Protein AF-A0A2S6GBY6-F1 (afdb_monomer_lite)

Secondary structure (DSSP, 8-state):
-HHHHHTT--SHHHHHHHHHTTPPPTTS-HHHHHHHHHHHHHHHHHHHHH-GGGHHHHHHHHHHHHHHHHS-GGGS---S---SPPP--SS--HHHHHHHHHHHSPPGGG--HHHHHHHHHHHHHHHHH-SSSHHHHHHHHHHHHHHHHHTT-

Sequence (153 aa):
MADRLRLSVRTLRDAHVALVAVRPVVSDPPLDWRSYYYRSATVYREVAATDPDHANEALYWAEREHEKAQRPLDKIPTDVVDSGPVGRVRLHSLDALCQDLDGTLPPRGGRSAAYHLACAELFAVVSEIDRFNHHQARYYADKSRRDAREAKA

Radius of gyration: 16.95 Å; chains: 1; bounding box: 39×31×48 Å

InterPro domains:
  IPR048152 AMED_5909-like [NF041510] (8-71)

Foldseek 3Di:
DVVVLVVQQQAPVSLVVVLVVLQDALPDALVSLLVSLQVSLVSLCVNLVRHVLCNLVSNLSNVVSNVLSPDDSVRRDSDPDDPDDDDDDPDCPVSNVVVCCQVVDDPLLPQALVNLQVLLVVLCVCLVVDVPCNSVSNNSNSVSNVSSVVRVD

pLDDT: mean 75.79, std 19.06, range [28.36, 96.81]

Structure (mmCIF, N/CA/C/O backbone):
data_AF-A0A2S6GBY6-F1
#
_entry.id   AF-A0A2S6GBY6-F1
#
loop_
_atom_site.group_PDB
_atom_site.id
_atom_site.type_symbol
_atom_site.label_atom_id
_atom_site.label_alt_id
_atom_site.label_comp_id
_atom_site.label_asym_id
_atom_site.label_entity_id
_atom_site.label_seq_id
_atom_site.pdbx_PDB_ins_code
_atom_site.Cartn_x
_atom_site.Cartn_y
_atom_site.Cartn_z
_atom_site.occupancy
_atom_site.B_iso_or_equiv
_atom_site.auth_seq_id
_atom_site.auth_comp_id
_atom_site.auth_asym_id
_atom_site.auth_atom_id
_atom_site.pdbx_PDB_model_num
ATOM 1 N N . MET A 1 1 ? -5.664 -8.638 24.067 1.00 42.59 1 MET A N 1
ATOM 2 C CA . MET A 1 1 ? -5.666 -9.298 22.737 1.00 42.59 1 MET A CA 1
ATOM 3 C C . MET A 1 1 ? -4.915 -8.515 21.654 1.00 42.59 1 MET A C 1
ATOM 5 O O . MET A 1 1 ? -4.248 -9.163 20.861 1.00 42.59 1 MET A O 1
ATOM 9 N N . ALA A 1 2 ? -4.942 -7.172 21.632 1.00 43.12 2 ALA A N 1
ATOM 10 C CA . ALA A 1 2 ? -4.191 -6.347 20.665 1.00 43.12 2 ALA A CA 1
ATOM 11 C C . ALA A 1 2 ? -2.662 -6.591 20.647 1.00 43.12 2 ALA A C 1
ATOM 13 O O . ALA A 1 2 ? -2.022 -6.451 19.610 1.00 43.12 2 ALA A O 1
ATOM 14 N N . ASP A 1 3 ? -2.096 -7.026 21.773 1.00 39.59 3 ASP A N 1
ATOM 15 C CA . ASP A 1 3 ? -0.650 -7.194 21.966 1.00 39.59 3 ASP A CA 1
ATOM 16 C C . ASP A 1 3 ? -0.048 -8.425 21.254 1.00 39.59 3 ASP A C 1
ATOM 18 O O . ASP A 1 3 ? 1.127 -8.449 20.906 1.00 39.59 3 ASP A O 1
ATOM 22 N N . ARG A 1 4 ? -0.864 -9.448 20.945 1.00 43.09 4 ARG A N 1
ATOM 23 C CA . ARG A 1 4 ? -0.399 -10.654 20.225 1.00 43.09 4 ARG A CA 1
ATOM 24 C C . ARG A 1 4 ? -0.246 -10.451 18.715 1.00 43.09 4 ARG A C 1
ATOM 26 O O . ARG A 1 4 ? 0.541 -11.154 18.089 1.00 43.09 4 ARG A O 1
ATOM 33 N N . LEU A 1 5 ? -0.974 -9.499 18.133 1.00 49.72 5 LEU A N 1
ATOM 34 C CA . LEU A 1 5 ? -0.864 -9.173 16.706 1.00 49.72 5 LEU A CA 1
ATOM 35 C C . LEU A 1 5 ? 0.432 -8.413 16.397 1.00 49.72 5 LEU A C 1
ATOM 37 O O . LEU A 1 5 ? 1.048 -8.665 15.369 1.00 49.72 5 LEU A O 1
ATOM 41 N N . ARG A 1 6 ? 0.898 -7.563 17.321 1.00 48.78 6 ARG A N 1
ATOM 42 C CA . ARG A 1 6 ? 2.150 -6.800 17.173 1.00 48.78 6 ARG A CA 1
ATOM 43 C C . ARG A 1 6 ? 3.409 -7.669 17.140 1.00 48.78 6 ARG A C 1
ATOM 45 O O . ARG A 1 6 ? 4.400 -7.278 16.543 1.00 48.78 6 ARG A O 1
ATOM 52 N N . LEU A 1 7 ? 3.386 -8.849 17.763 1.00 51.66 7 LEU A N 1
ATOM 53 C CA . LEU A 1 7 ? 4.565 -9.721 17.846 1.00 51.66 7 LEU A CA 1
ATOM 54 C C . LEU A 1 7 ? 4.763 -10.628 16.618 1.00 51.66 7 LEU A C 1
ATOM 56 O O . LEU A 1 7 ? 5.855 -11.168 16.455 1.00 51.66 7 LEU A O 1
ATOM 60 N N . SER A 1 8 ? 3.743 -10.805 15.768 1.00 67.38 8 SER A N 1
ATOM 61 C CA . SER A 1 8 ? 3.771 -11.761 14.642 1.00 67.38 8 SER A CA 1
ATOM 62 C C . SER A 1 8 ? 3.842 -11.123 13.255 1.00 67.38 8 SER A C 1
ATOM 64 O O . SER A 1 8 ? 4.148 -11.820 12.296 1.00 67.38 8 SER A O 1
ATOM 66 N N . VAL A 1 9 ? 3.602 -9.816 13.136 1.00 82.06 9 VAL A N 1
ATOM 67 C CA . VAL A 1 9 ? 3.655 -9.108 11.854 1.00 82.06 9 VAL A CA 1
ATOM 68 C C . VAL A 1 9 ? 4.994 -8.392 11.740 1.00 82.06 9 VAL A C 1
ATOM 70 O O . VAL A 1 9 ? 5.205 -7.366 12.381 1.00 82.06 9 VAL A O 1
ATOM 73 N N . ARG A 1 10 ? 5.917 -8.962 10.960 1.00 88.69 10 ARG A N 1
ATOM 74 C CA . ARG A 1 10 ? 7.234 -8.357 10.688 1.00 88.69 10 ARG A CA 1
ATOM 75 C C . ARG A 1 10 ? 7.508 -8.149 9.211 1.00 88.69 10 ARG A C 1
ATOM 77 O O . ARG A 1 10 ? 8.313 -7.295 8.878 1.00 88.69 10 ARG A O 1
ATOM 84 N N . THR A 1 11 ? 6.859 -8.924 8.350 1.00 92.81 11 THR A N 1
ATOM 85 C CA . THR A 1 11 ? 6.983 -8.784 6.899 1.00 92.81 11 THR A CA 1
ATOM 86 C C . THR A 1 11 ? 5.708 -8.212 6.299 1.00 92.81 11 THR A C 1
ATOM 88 O O . THR A 1 11 ? 4.616 -8.337 6.871 1.00 92.81 11 THR A O 1
ATOM 91 N N . LEU A 1 12 ? 5.818 -7.638 5.100 1.00 87.88 12 LEU A N 1
ATOM 92 C CA . LEU A 1 12 ? 4.651 -7.202 4.332 1.00 87.88 12 LEU A CA 1
ATOM 93 C C . LEU A 1 12 ? 3.667 -8.355 4.093 1.00 87.88 12 LEU A C 1
ATOM 95 O O . LEU A 1 12 ? 2.449 -8.181 4.188 1.00 87.88 12 LEU A O 1
ATOM 99 N N . ARG A 1 13 ? 4.190 -9.561 3.857 1.00 88.69 13 ARG A N 1
ATOM 100 C CA . ARG A 1 13 ? 3.378 -10.769 3.700 1.00 88.69 13 ARG A CA 1
ATOM 101 C C . ARG A 1 13 ? 2.566 -11.081 4.957 1.00 88.69 13 ARG A C 1
ATOM 103 O O . ARG A 1 13 ? 1.369 -11.346 4.842 1.00 88.69 13 ARG A O 1
ATOM 110 N N . ASP A 1 14 ? 3.184 -11.030 6.135 1.00 87.38 14 ASP A N 1
ATOM 111 C CA . ASP A 1 14 ? 2.489 -11.291 7.401 1.00 87.38 14 ASP A CA 1
ATOM 112 C C . ASP A 1 14 ? 1.385 -10.262 7.645 1.00 87.38 14 ASP A C 1
ATOM 114 O O . ASP A 1 14 ? 0.292 -10.624 8.082 1.00 87.38 14 ASP A O 1
ATOM 118 N N . ALA A 1 15 ? 1.637 -8.991 7.307 1.00 90.44 15 ALA A N 1
ATOM 119 C CA . ALA A 1 15 ? 0.626 -7.943 7.398 1.00 90.44 15 ALA A CA 1
ATOM 120 C C . ALA A 1 15 ? -0.574 -8.245 6.502 1.00 90.44 15 ALA A C 1
ATOM 122 O O . ALA A 1 15 ? -1.706 -8.184 6.979 1.00 90.44 15 ALA A O 1
ATOM 123 N N . HIS A 1 16 ? -0.354 -8.631 5.241 1.00 86.44 16 HIS A N 1
ATOM 124 C CA . HIS A 1 16 ? -1.453 -9.020 4.355 1.00 86.44 16 HIS A CA 1
ATOM 125 C C . HIS A 1 16 ? -2.271 -10.176 4.933 1.00 86.44 16 HIS A C 1
ATOM 127 O O . HIS A 1 16 ? -3.496 -10.083 4.988 1.00 86.44 16 HIS A O 1
ATOM 133 N N . VAL A 1 17 ? -1.615 -11.239 5.408 1.00 85.69 17 VAL A N 1
ATOM 134 C CA . VAL A 1 17 ? -2.302 -12.397 6.001 1.00 85.69 17 VAL A CA 1
ATOM 135 C C . VAL A 1 17 ? -3.112 -11.984 7.232 1.00 85.69 17 VAL A C 1
ATOM 137 O O . VAL A 1 17 ? -4.296 -12.310 7.335 1.00 85.69 17 VAL A O 1
ATOM 140 N N . ALA A 1 18 ? -2.498 -11.237 8.151 1.00 87.38 18 ALA A N 1
ATOM 141 C CA . ALA A 1 18 ? -3.134 -10.822 9.394 1.00 87.38 18 ALA A CA 1
ATOM 142 C C . ALA A 1 18 ? -4.312 -9.866 9.163 1.00 87.38 18 ALA A C 1
ATOM 144 O O . ALA A 1 18 ? -5.324 -9.974 9.854 1.00 87.38 18 ALA A O 1
ATOM 145 N N . LEU A 1 19 ? 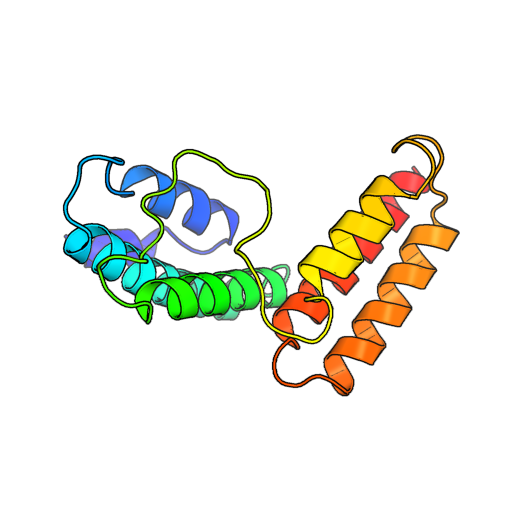-4.197 -8.939 8.206 1.00 89.12 19 LEU A N 1
ATOM 146 C CA . LEU A 1 19 ? -5.246 -7.968 7.893 1.00 89.12 19 LEU A CA 1
ATOM 147 C C . LEU A 1 19 ? -6.412 -8.615 7.141 1.00 89.12 19 LEU A C 1
ATOM 149 O O . LEU A 1 19 ? -7.560 -8.385 7.510 1.00 89.12 19 LEU A O 1
ATOM 153 N N . VAL A 1 20 ? -6.148 -9.501 6.175 1.00 85.94 20 VAL A N 1
ATOM 154 C CA . VAL A 1 20 ? -7.209 -10.262 5.491 1.00 85.94 20 VAL A CA 1
ATOM 155 C C . VAL A 1 20 ? -8.033 -11.084 6.484 1.00 85.94 20 VAL A C 1
ATOM 157 O O . VAL A 1 20 ? -9.254 -11.121 6.371 1.00 85.94 20 VAL A O 1
ATOM 160 N N . ALA A 1 21 ? -7.395 -11.688 7.489 1.00 86.19 21 ALA A N 1
ATOM 161 C CA . ALA A 1 21 ? -8.081 -12.503 8.492 1.00 86.19 21 ALA A CA 1
ATOM 162 C C . ALA A 1 21 ? -9.053 -11.719 9.397 1.00 86.19 21 ALA A C 1
ATOM 164 O O . ALA A 1 21 ? -9.928 -12.320 10.014 1.00 86.19 21 ALA A O 1
ATOM 165 N N . VAL A 1 22 ? -8.893 -10.396 9.509 1.00 88.81 22 VAL A N 1
ATOM 166 C CA . VAL A 1 22 ? -9.708 -9.524 10.380 1.00 88.81 22 VAL A CA 1
ATOM 167 C C . VAL A 1 22 ? -10.519 -8.497 9.593 1.00 88.81 22 VAL A C 1
ATOM 169 O O . VAL A 1 22 ? -11.046 -7.548 10.177 1.00 88.81 22 VAL A O 1
ATOM 172 N N . ARG A 1 23 ? -10.565 -8.643 8.268 1.00 88.31 23 ARG A N 1
ATOM 173 C CA . ARG A 1 23 ? -11.278 -7.736 7.379 1.00 88.31 23 ARG A CA 1
ATOM 174 C C . ARG A 1 23 ? -12.793 -7.861 7.610 1.00 88.31 23 ARG A C 1
ATOM 176 O O . ARG A 1 23 ? -13.279 -8.991 7.684 1.00 88.31 23 ARG A O 1
ATOM 183 N N . PRO A 1 24 ? -13.529 -6.740 7.715 1.00 89.81 24 PRO A N 1
ATOM 184 C CA . PRO A 1 24 ? -14.987 -6.768 7.791 1.00 89.81 24 PRO A CA 1
ATOM 185 C C . PRO A 1 24 ? -15.605 -7.436 6.555 1.00 89.81 24 PRO A C 1
ATOM 187 O O . PRO A 1 24 ? -14.992 -7.484 5.485 1.00 89.81 24 PRO A O 1
ATOM 190 N N . VAL A 1 25 ? -16.824 -7.951 6.683 1.00 88.25 25 VAL A N 1
ATOM 191 C CA . VAL A 1 25 ? -17.597 -8.430 5.531 1.00 88.25 25 VAL A CA 1
ATOM 192 C C . VAL A 1 25 ? -18.300 -7.262 4.835 1.00 88.25 25 VAL A C 1
ATOM 194 O O . VAL A 1 25 ? -18.523 -6.204 5.417 1.00 88.25 25 VAL A O 1
ATOM 197 N N . VAL A 1 26 ? -18.677 -7.438 3.567 1.00 82.44 26 VAL A N 1
ATOM 198 C CA . VAL A 1 26 ? -19.271 -6.366 2.735 1.00 82.44 26 VAL A CA 1
ATOM 199 C C . VAL A 1 26 ? -20.538 -5.765 3.360 1.00 82.44 26 VAL A C 1
ATOM 201 O O . VAL A 1 26 ? -20.821 -4.585 3.168 1.00 82.44 26 VAL A O 1
ATOM 204 N N . SER A 1 27 ? -21.296 -6.570 4.109 1.00 84.62 27 SER A N 1
ATOM 205 C CA . SER A 1 27 ? -22.512 -6.149 4.811 1.00 84.62 27 SER A CA 1
ATOM 206 C C . SER A 1 27 ? -22.257 -5.420 6.132 1.00 84.62 27 SER A C 1
ATOM 208 O O . SER A 1 27 ? -23.217 -4.931 6.728 1.00 84.62 27 SER A O 1
ATOM 210 N N . ASP A 1 28 ? -21.013 -5.372 6.614 1.00 90.06 28 ASP A N 1
ATOM 211 C CA . ASP A 1 28 ? -20.691 -4.691 7.866 1.00 90.06 28 ASP A CA 1
ATOM 212 C C . ASP A 1 28 ? -20.832 -3.167 7.726 1.00 90.06 28 ASP A C 1
ATOM 214 O O . ASP A 1 28 ? -20.609 -2.604 6.645 1.00 90.06 28 ASP A O 1
ATOM 218 N N . PRO A 1 29 ? -21.184 -2.466 8.820 1.00 93.12 29 PRO A N 1
ATOM 219 C CA . PRO A 1 29 ? -21.306 -1.018 8.831 1.00 93.12 29 PRO A CA 1
ATOM 220 C C . PRO A 1 29 ? -20.059 -0.299 8.282 1.00 93.12 29 PRO A C 1
ATOM 222 O O . PRO A 1 29 ? -18.928 -0.680 8.596 1.00 93.12 29 PRO A O 1
ATOM 225 N N . PRO A 1 30 ? -20.218 0.836 7.573 1.00 91.31 30 PRO A N 1
ATOM 226 C CA . PRO A 1 30 ? -19.079 1.620 7.083 1.00 91.31 30 PRO A CA 1
ATOM 227 C C . PRO A 1 30 ? -18.095 2.075 8.175 1.00 91.31 30 PRO A C 1
ATOM 229 O O . PRO A 1 30 ? -16.928 2.355 7.898 1.00 91.31 30 PRO A O 1
ATOM 232 N N . LEU A 1 31 ? -18.549 2.159 9.429 1.00 94.50 31 LEU A N 1
ATOM 233 C CA . LEU A 1 31 ? -17.698 2.499 10.569 1.00 94.50 31 LEU A CA 1
ATOM 234 C C . LEU A 1 31 ? -16.683 1.391 10.905 1.00 94.50 31 LEU A C 1
ATOM 236 O O . LEU A 1 31 ? -15.548 1.698 11.284 1.00 94.50 31 LEU A O 1
ATOM 240 N N . ASP A 1 32 ? -17.057 0.126 10.715 1.00 93.94 32 ASP A N 1
ATOM 241 C CA . ASP A 1 32 ? -16.166 -1.017 10.932 1.00 93.94 32 ASP A CA 1
ATOM 242 C C . ASP A 1 32 ? -15.099 -1.062 9.837 1.00 93.94 32 ASP A C 1
ATOM 244 O O . ASP A 1 32 ? -13.909 -1.204 10.125 1.00 93.94 32 ASP A O 1
ATOM 248 N N . TRP A 1 33 ? -15.496 -0.778 8.594 1.00 93.56 33 TRP A N 1
ATOM 249 C CA . TRP A 1 33 ? -14.582 -0.575 7.469 1.00 93.56 33 TRP A CA 1
ATOM 250 C C . TRP A 1 33 ? -13.592 0.566 7.698 1.00 93.56 33 TRP A C 1
ATOM 252 O O . TRP A 1 33 ? -12.388 0.388 7.510 1.00 93.56 33 TRP A O 1
ATOM 262 N N . ARG A 1 34 ? -14.059 1.726 8.176 1.00 94.38 34 ARG A N 1
ATOM 263 C CA . ARG A 1 34 ? -13.171 2.840 8.547 1.00 94.38 34 ARG A CA 1
ATOM 264 C C . ARG A 1 34 ? -12.144 2.417 9.595 1.00 94.38 34 ARG A C 1
ATOM 266 O O . ARG A 1 34 ? -10.959 2.728 9.464 1.00 94.38 34 ARG A O 1
ATOM 273 N N . SER A 1 35 ? -12.601 1.729 10.637 1.00 95.25 35 SER A N 1
ATOM 274 C CA . SER A 1 35 ? -11.744 1.273 11.735 1.00 95.25 35 SER A CA 1
ATOM 275 C C . SER A 1 35 ? -10.700 0.271 11.243 1.00 95.25 35 SER A C 1
ATOM 277 O O . SER A 1 35 ? -9.519 0.384 11.581 1.00 95.25 35 SER A O 1
ATOM 279 N N . TYR A 1 36 ? -11.111 -0.661 10.381 1.00 94.00 36 TYR A N 1
ATOM 280 C CA . TYR A 1 36 ? -10.222 -1.595 9.700 1.00 94.00 36 TYR A CA 1
ATOM 281 C C . TYR A 1 36 ? -9.166 -0.877 8.850 1.00 94.00 36 TYR A C 1
ATOM 283 O O . TYR A 1 36 ? -7.981 -1.194 8.959 1.00 94.00 36 TYR A O 1
ATOM 291 N N . TYR A 1 37 ? -9.555 0.119 8.054 1.00 94.00 37 TYR A N 1
ATOM 292 C CA . TYR A 1 37 ? -8.630 0.865 7.202 1.00 94.00 37 TYR A CA 1
ATOM 293 C C . TYR A 1 37 ? -7.613 1.686 8.001 1.00 94.00 37 TYR A C 1
ATOM 295 O O . TYR A 1 37 ? -6.417 1.622 7.711 1.00 94.00 37 TYR A O 1
ATOM 303 N N . TYR A 1 38 ? -8.024 2.364 9.079 1.00 96.81 38 TYR A N 1
ATOM 304 C CA . TYR A 1 38 ? -7.063 3.030 9.967 1.00 96.81 38 TYR A CA 1
ATOM 305 C C . TYR A 1 38 ? -6.098 2.048 10.631 1.00 96.81 38 TYR A C 1
ATOM 307 O O . TYR A 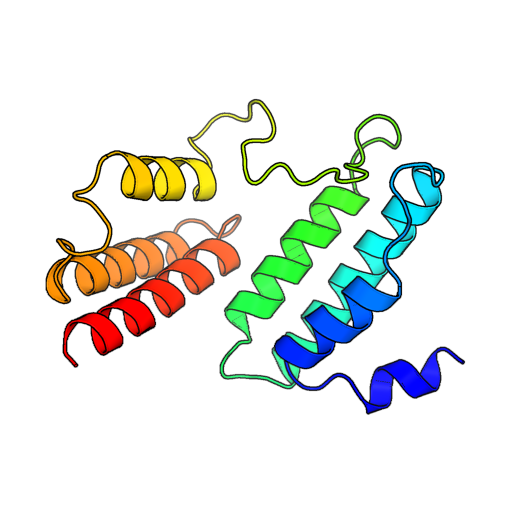1 38 ? -4.899 2.323 10.715 1.00 96.81 38 TYR A O 1
ATOM 315 N N . ARG A 1 39 ? -6.597 0.894 11.086 1.00 96.00 39 ARG A N 1
ATOM 316 C CA . ARG A 1 39 ? -5.750 -0.148 11.669 1.00 96.00 39 ARG A CA 1
ATOM 317 C C . ARG A 1 39 ? -4.756 -0.700 10.646 1.00 96.00 39 ARG A C 1
ATOM 319 O O . ARG A 1 39 ? -3.584 -0.851 10.976 1.00 96.00 39 ARG A O 1
ATOM 326 N N . SER A 1 40 ? -5.213 -0.958 9.425 1.00 94.00 40 SER A N 1
ATOM 327 C CA . SER A 1 40 ? -4.383 -1.439 8.317 1.00 94.00 40 SER A CA 1
ATOM 328 C C . SER A 1 40 ? -3.273 -0.445 7.996 1.00 94.00 40 SER A C 1
ATOM 330 O O . SER A 1 40 ? -2.107 -0.828 7.946 1.00 94.00 40 SER A O 1
ATOM 332 N N . ALA A 1 41 ? -3.614 0.844 7.891 1.00 95.00 41 ALA A N 1
ATOM 333 C CA . ALA A 1 41 ? -2.641 1.904 7.660 1.00 95.00 41 ALA A CA 1
ATOM 334 C C . ALA A 1 41 ? -1.530 1.915 8.721 1.00 95.00 41 ALA A C 1
ATOM 336 O O . ALA A 1 41 ? -0.353 2.021 8.387 1.00 95.00 41 ALA A O 1
ATOM 337 N N . THR A 1 42 ? -1.885 1.764 9.999 1.00 96.25 42 THR A N 1
ATOM 338 C CA . THR A 1 42 ? -0.904 1.694 11.092 1.00 96.25 42 THR A CA 1
ATOM 339 C C . THR A 1 42 ? -0.004 0.465 10.983 1.00 96.25 42 THR A C 1
ATOM 341 O O . THR A 1 42 ? 1.212 0.611 11.062 1.00 96.25 42 THR A O 1
ATOM 344 N N . VAL A 1 43 ? -0.573 -0.723 10.746 1.00 95.19 43 VAL A N 1
ATOM 345 C CA . VAL A 1 43 ? 0.202 -1.970 10.607 1.00 95.19 43 VAL A CA 1
ATOM 346 C C . VAL A 1 43 ? 1.204 -1.870 9.459 1.00 95.19 43 VAL A C 1
ATOM 348 O O . VAL A 1 43 ? 2.368 -2.218 9.628 1.00 95.19 43 VAL A O 1
ATOM 351 N N . TYR A 1 44 ? 0.788 -1.347 8.306 1.00 94.69 44 TYR A N 1
ATOM 352 C CA . TYR A 1 44 ? 1.689 -1.191 7.170 1.00 94.69 44 TYR A CA 1
ATOM 353 C C . TYR A 1 44 ? 2.820 -0.184 7.433 1.00 94.69 44 TYR A C 1
ATOM 355 O O . TYR A 1 44 ? 3.953 -0.441 7.033 1.00 94.69 44 TYR A O 1
ATOM 363 N N . ARG A 1 45 ? 2.576 0.913 8.171 1.00 95.62 45 ARG A N 1
ATOM 364 C CA . ARG A 1 45 ? 3.667 1.820 8.592 1.00 95.62 45 ARG A CA 1
ATOM 365 C C . ARG A 1 45 ? 4.657 1.139 9.533 1.00 95.62 45 ARG A C 1
ATOM 367 O O . ARG A 1 45 ? 5.856 1.354 9.399 1.00 95.62 45 ARG A O 1
ATOM 374 N N . GLU A 1 46 ? 4.169 0.334 10.475 1.00 94.88 46 GLU A N 1
ATOM 375 C CA . GLU A 1 46 ? 5.027 -0.436 11.386 1.00 94.88 46 GLU A CA 1
ATOM 376 C C . GLU A 1 46 ? 5.881 -1.458 10.610 1.00 94.88 46 GLU A C 1
ATOM 378 O O . GLU A 1 46 ? 7.083 -1.586 10.857 1.00 94.88 46 GLU A O 1
ATOM 383 N N . VAL A 1 47 ? 5.297 -2.127 9.610 1.00 94.81 47 VAL A N 1
ATOM 384 C CA . VAL A 1 47 ? 6.032 -3.042 8.725 1.00 94.81 47 VAL A CA 1
ATOM 385 C C . VAL A 1 47 ? 7.081 -2.323 7.892 1.00 94.81 47 VAL A C 1
ATOM 387 O O . VAL A 1 47 ? 8.190 -2.830 7.771 1.00 94.81 47 VAL A O 1
ATOM 390 N N . ALA A 1 48 ? 6.795 -1.132 7.368 1.00 94.31 48 ALA A N 1
ATOM 391 C CA . ALA A 1 48 ? 7.774 -0.393 6.574 1.00 94.31 48 ALA A CA 1
ATOM 392 C C . ALA A 1 48 ? 9.094 -0.136 7.322 1.00 94.31 48 ALA A C 1
ATOM 394 O O . ALA A 1 48 ? 10.153 -0.060 6.706 1.00 94.31 48 ALA A O 1
ATOM 395 N N . ALA A 1 49 ? 9.040 -0.026 8.653 1.00 92.50 49 ALA A N 1
ATOM 396 C CA . ALA A 1 49 ? 10.222 0.131 9.495 1.00 92.50 49 ALA A CA 1
ATOM 397 C C . ALA A 1 49 ? 10.969 -1.187 9.778 1.00 92.50 49 ALA A C 1
ATOM 399 O O . ALA A 1 49 ? 12.123 -1.149 10.200 1.00 92.50 49 ALA A O 1
ATOM 400 N N . THR A 1 50 ? 10.324 -2.342 9.597 1.00 92.44 50 THR A N 1
ATOM 401 C CA . THR A 1 50 ? 10.850 -3.662 9.993 1.00 92.44 50 THR A CA 1
ATOM 402 C C . THR A 1 50 ? 11.167 -4.585 8.811 1.00 92.44 50 THR A C 1
ATOM 404 O O . THR A 1 50 ? 11.987 -5.488 8.967 1.00 92.44 50 THR A O 1
ATOM 407 N N . ASP A 1 51 ? 10.600 -4.317 7.632 1.00 93.38 51 ASP A N 1
ATOM 408 C CA . ASP A 1 51 ? 10.828 -5.021 6.366 1.00 93.38 51 ASP A CA 1
ATOM 409 C C . ASP A 1 51 ? 11.412 -4.045 5.324 1.00 93.38 51 ASP A C 1
ATOM 411 O O . ASP A 1 51 ? 10.678 -3.502 4.492 1.00 93.38 51 ASP A O 1
ATOM 415 N N . PRO A 1 52 ? 12.727 -3.751 5.385 1.00 88.44 52 PRO A N 1
ATOM 416 C CA . PRO A 1 52 ? 13.349 -2.730 4.542 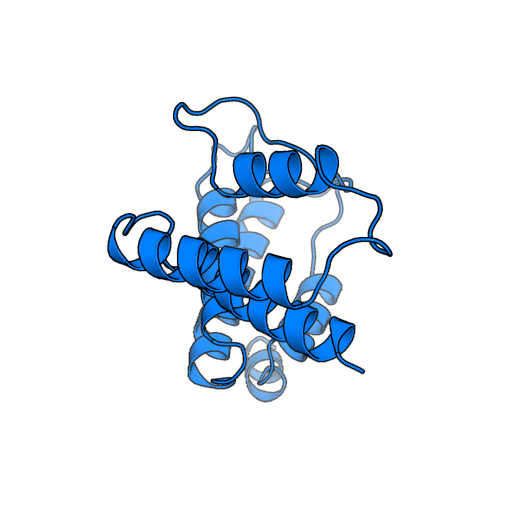1.00 88.44 52 PRO A CA 1
ATOM 417 C C . PRO A 1 52 ? 13.275 -3.062 3.046 1.00 88.44 52 PRO A C 1
ATOM 419 O O . PRO A 1 52 ? 13.198 -2.146 2.227 1.00 88.44 52 PRO A O 1
ATOM 422 N N . ASP A 1 53 ? 13.234 -4.349 2.688 1.00 88.88 53 ASP A N 1
ATOM 423 C CA . ASP A 1 53 ? 13.124 -4.804 1.297 1.00 88.88 53 ASP A CA 1
ATOM 424 C C . ASP A 1 53 ? 11.754 -4.468 0.679 1.00 88.88 53 ASP A C 1
ATOM 426 O O . ASP A 1 53 ? 11.634 -4.345 -0.543 1.00 88.88 53 ASP A O 1
ATOM 430 N N . HIS A 1 54 ? 10.729 -4.265 1.516 1.00 88.50 54 HIS A N 1
ATOM 431 C CA . HIS A 1 54 ? 9.363 -3.924 1.107 1.00 88.50 54 HIS A CA 1
ATOM 432 C C . HIS A 1 54 ? 8.880 -2.589 1.684 1.00 88.50 54 HIS A C 1
ATOM 434 O O . HIS A 1 54 ? 7.685 -2.294 1.632 1.00 88.50 54 HIS A O 1
ATOM 440 N N . ALA A 1 55 ? 9.780 -1.752 2.207 1.00 89.31 55 ALA A N 1
ATOM 441 C CA . ALA A 1 55 ? 9.404 -0.536 2.923 1.00 89.31 55 ALA A CA 1
ATOM 442 C C . ALA A 1 55 ? 8.537 0.413 2.079 1.00 89.31 55 ALA A C 1
ATOM 444 O O . ALA A 1 55 ? 7.511 0.898 2.551 1.00 89.31 55 ALA A O 1
ATOM 445 N N . ASN A 1 56 ? 8.897 0.632 0.810 1.00 86.62 56 ASN A N 1
ATOM 446 C CA . ASN A 1 56 ? 8.130 1.503 -0.089 1.00 86.62 56 ASN A CA 1
ATOM 447 C C . ASN A 1 56 ? 6.743 0.939 -0.409 1.00 86.62 56 ASN A C 1
ATOM 449 O O . ASN A 1 56 ? 5.770 1.685 -0.476 1.00 86.62 56 ASN A O 1
ATOM 453 N N . GLU A 1 57 ? 6.649 -0.378 -0.581 1.00 85.12 57 GLU A N 1
ATOM 454 C CA . GLU A 1 57 ? 5.381 -1.059 -0.831 1.00 85.12 57 GLU A CA 1
ATOM 455 C C . GLU A 1 57 ? 4.475 -0.994 0.402 1.00 85.12 57 GLU A C 1
ATOM 457 O O . GLU A 1 57 ? 3.296 -0.663 0.295 1.00 85.12 57 GLU A O 1
ATOM 462 N N . ALA A 1 58 ? 5.036 -1.218 1.590 1.00 90.88 58 ALA A N 1
ATOM 463 C CA . ALA A 1 58 ? 4.323 -1.069 2.847 1.00 90.88 58 ALA A CA 1
ATOM 464 C C . ALA A 1 58 ? 3.838 0.379 3.060 1.00 90.88 58 ALA A C 1
ATOM 466 O O . ALA A 1 58 ? 2.683 0.586 3.424 1.00 90.88 58 ALA A O 1
ATOM 467 N N . LEU A 1 59 ? 4.654 1.397 2.768 1.00 92.12 59 LEU A N 1
ATOM 468 C CA . LEU A 1 59 ? 4.221 2.798 2.869 1.00 92.12 59 LEU A CA 1
ATOM 469 C C . LEU A 1 59 ? 3.125 3.145 1.856 1.00 92.12 59 LEU A C 1
ATOM 471 O O . LEU A 1 59 ? 2.149 3.787 2.239 1.00 92.12 59 LEU A O 1
ATOM 475 N N . TYR A 1 60 ? 3.212 2.644 0.622 1.00 86.56 60 TYR A N 1
ATOM 476 C CA . TYR A 1 60 ? 2.132 2.774 -0.360 1.00 86.56 60 TYR A CA 1
ATOM 477 C C . TYR A 1 60 ? 0.808 2.203 0.173 1.00 86.56 60 TYR A C 1
ATOM 479 O O . TYR A 1 60 ? -0.223 2.880 0.145 1.00 86.56 60 TYR A O 1
ATOM 487 N N . TRP A 1 61 ? 0.825 0.980 0.717 1.00 87.56 61 TRP A N 1
ATOM 488 C CA . TRP A 1 61 ? -0.369 0.387 1.322 1.00 87.56 61 TRP A CA 1
ATOM 489 C C . TRP A 1 61 ? -0.874 1.216 2.503 1.00 87.56 61 TRP A C 1
ATOM 491 O O . TRP A 1 61 ? -2.077 1.440 2.630 1.00 87.56 61 TRP A O 1
ATOM 501 N N . ALA A 1 62 ? 0.027 1.720 3.347 1.00 91.19 62 ALA A N 1
ATOM 502 C CA . ALA A 1 62 ? -0.350 2.543 4.484 1.00 91.19 62 ALA A CA 1
ATOM 503 C C . ALA A 1 62 ? -1.093 3.821 4.077 1.00 91.19 62 ALA A C 1
ATOM 505 O O . ALA A 1 62 ? -2.098 4.173 4.700 1.00 91.19 62 ALA A O 1
ATOM 506 N N . GLU A 1 63 ? -0.605 4.514 3.052 1.00 87.00 63 GLU A N 1
ATOM 507 C CA . GLU A 1 63 ? -1.220 5.734 2.528 1.00 87.00 63 GLU A CA 1
ATOM 508 C C . GLU A 1 63 ? -2.580 5.439 1.908 1.00 87.00 63 GLU A C 1
ATOM 510 O O . GLU A 1 63 ? -3.581 6.030 2.314 1.00 87.00 63 GLU A O 1
ATOM 515 N N . ARG A 1 64 ? -2.646 4.435 1.030 1.00 86.00 64 ARG A N 1
ATOM 516 C CA . ARG A 1 64 ? -3.887 4.007 0.380 1.00 86.00 64 ARG A CA 1
ATOM 517 C C . ARG A 1 64 ? -4.986 3.646 1.383 1.00 86.00 64 ARG A C 1
ATOM 519 O O . ARG A 1 64 ? -6.140 4.044 1.214 1.00 86.00 64 ARG A O 1
ATOM 526 N N . GLU A 1 65 ? -4.661 2.875 2.421 1.00 89.19 65 GLU A N 1
ATOM 527 C CA . GLU A 1 65 ? -5.642 2.514 3.452 1.00 89.19 65 GLU A CA 1
ATOM 528 C C . GLU A 1 65 ? -6.044 3.737 4.295 1.00 89.19 65 GLU A C 1
ATOM 530 O O . GLU A 1 65 ? -7.216 3.902 4.636 1.00 89.19 65 GLU A O 1
ATOM 535 N N . HIS A 1 66 ? -5.113 4.653 4.575 1.00 90.88 66 HIS A N 1
ATOM 536 C CA . HIS A 1 66 ? -5.429 5.890 5.285 1.00 90.88 66 HIS A CA 1
ATOM 537 C C . HIS A 1 66 ? -6.388 6.788 4.489 1.00 90.88 66 HIS A C 1
ATOM 539 O O . HIS A 1 66 ? -7.367 7.285 5.048 1.00 90.88 66 HIS A O 1
ATOM 545 N N . GLU A 1 67 ? -6.163 6.947 3.184 1.00 86.25 67 GLU A N 1
ATOM 546 C CA . GLU A 1 67 ? -7.050 7.698 2.291 1.00 86.25 67 GLU A CA 1
ATOM 547 C C . GLU A 1 67 ? -8.463 7.114 2.261 1.00 86.25 67 GLU A C 1
ATOM 549 O O . GLU A 1 67 ? -9.449 7.851 2.319 1.00 86.25 67 GLU A O 1
ATOM 554 N N . LYS A 1 68 ? -8.589 5.782 2.218 1.00 86.19 68 LYS A N 1
ATOM 555 C CA . LYS A 1 68 ? -9.893 5.108 2.281 1.00 86.19 68 LYS A CA 1
ATOM 556 C C . LYS A 1 68 ? -10.614 5.389 3.593 1.00 86.19 68 LYS A C 1
ATOM 558 O O . LYS A 1 68 ? -11.810 5.676 3.571 1.00 86.19 68 LYS A O 1
ATOM 563 N N . ALA A 1 69 ? -9.895 5.362 4.715 1.00 90.62 69 ALA A N 1
ATOM 564 C CA . ALA A 1 69 ? -10.461 5.649 6.030 1.00 90.62 69 ALA A CA 1
ATOM 565 C C . ALA A 1 69 ? -10.987 7.094 6.156 1.00 90.62 69 ALA A C 1
ATOM 567 O O . ALA A 1 69 ? -11.984 7.333 6.844 1.00 90.62 69 ALA A O 1
ATOM 568 N N . GLN A 1 70 ? -10.349 8.046 5.467 1.00 90.88 70 GLN A N 1
ATOM 569 C CA . GLN A 1 70 ? -10.726 9.464 5.468 1.00 90.88 70 GLN A CA 1
ATOM 570 C C . GLN A 1 70 ? -11.950 9.795 4.599 1.00 90.88 70 GLN A C 1
ATOM 572 O O . GLN A 1 70 ? -12.480 10.905 4.684 1.00 90.88 70 GLN A O 1
ATOM 577 N N . ARG A 1 71 ? -12.434 8.862 3.771 1.00 87.25 71 ARG A N 1
ATOM 578 C CA . ARG A 1 71 ? -13.614 9.108 2.933 1.00 87.25 71 ARG A CA 1
ATOM 579 C C . ARG A 1 71 ? -14.880 9.312 3.782 1.00 87.25 71 ARG A C 1
ATOM 581 O O . ARG A 1 71 ? -14.986 8.767 4.890 1.00 87.25 71 ARG A O 1
ATOM 588 N N . PRO A 1 72 ? -15.874 10.062 3.265 1.00 90.62 72 PRO A N 1
ATOM 589 C CA . PRO A 1 72 ? -17.226 10.078 3.825 1.00 90.62 72 PRO A CA 1
ATOM 590 C C . PRO A 1 72 ? -17.759 8.652 4.009 1.00 90.62 72 PRO A C 1
ATOM 592 O O . PRO A 1 72 ? -17.472 7.798 3.175 1.00 90.62 72 PRO A O 1
ATOM 595 N N . LEU A 1 73 ? -18.505 8.385 5.090 1.00 87.38 73 LEU A N 1
ATOM 596 C CA . LEU A 1 73 ? -18.939 7.023 5.455 1.00 87.38 73 LEU A CA 1
ATOM 597 C C . LEU A 1 73 ? -19.733 6.334 4.334 1.00 87.38 73 LEU A C 1
ATOM 599 O O . LEU A 1 73 ? -19.549 5.148 4.099 1.00 87.38 73 LEU A O 1
ATOM 603 N N . ASP A 1 74 ? -2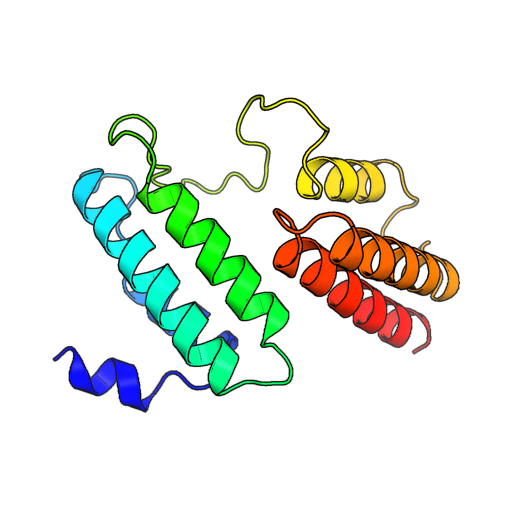0.556 7.085 3.606 1.00 85.38 74 ASP A N 1
ATOM 604 C CA . ASP A 1 74 ? -21.330 6.625 2.447 1.00 85.38 74 ASP A CA 1
ATOM 605 C C . ASP A 1 74 ? -20.467 6.280 1.218 1.00 85.38 74 ASP A C 1
ATOM 607 O O . ASP A 1 74 ? -20.952 5.668 0.270 1.00 85.38 74 ASP A O 1
ATOM 611 N N . LYS A 1 75 ? -19.185 6.664 1.225 1.00 83.44 75 LYS A N 1
ATOM 612 C CA . LYS A 1 75 ? -18.213 6.459 0.138 1.00 83.44 75 LYS A CA 1
ATOM 613 C C . LYS A 1 75 ? -17.008 5.624 0.555 1.00 83.44 75 LYS A C 1
ATOM 615 O O . LYS A 1 75 ? -16.046 5.520 -0.216 1.00 83.44 75 LYS A O 1
ATOM 620 N N . ILE A 1 76 ? -17.017 5.072 1.768 1.00 80.88 76 ILE A N 1
ATOM 621 C CA . ILE A 1 76 ? -15.992 4.123 2.191 1.00 80.88 76 ILE A CA 1
ATOM 622 C C . ILE A 1 76 ? -16.181 2.857 1.358 1.00 80.88 76 ILE A C 1
ATOM 624 O O . ILE A 1 76 ? -17.265 2.277 1.385 1.00 80.88 76 ILE A O 1
ATOM 628 N N . PRO A 1 77 ? -15.163 2.428 0.594 1.00 75.38 77 PRO A N 1
ATOM 629 C CA . PRO A 1 77 ? -15.233 1.151 -0.091 1.00 75.38 77 PRO A CA 1
ATOM 630 C C . PRO A 1 77 ? -15.426 0.040 0.946 1.00 75.38 77 PRO A C 1
ATOM 632 O O . PRO A 1 77 ? -14.678 -0.026 1.911 1.00 75.38 77 PRO A O 1
ATOM 635 N N . THR A 1 78 ? -16.419 -0.821 0.749 1.00 70.25 78 THR A N 1
ATOM 636 C CA . THR A 1 78 ? -16.639 -2.042 1.553 1.00 70.25 78 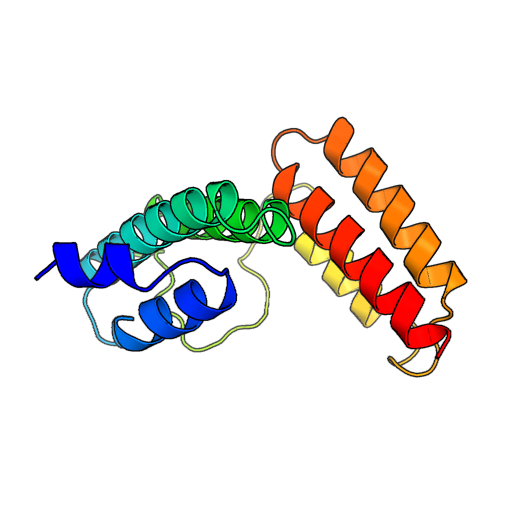THR A CA 1
ATOM 637 C C . THR A 1 78 ? -16.189 -3.306 0.801 1.00 70.25 78 THR A C 1
ATOM 639 O O . THR A 1 78 ? -16.553 -4.425 1.147 1.00 70.25 78 THR A O 1
ATOM 642 N N . ASP A 1 79 ? -15.462 -3.065 -0.298 1.00 61.22 79 ASP A N 1
ATOM 643 C CA . ASP A 1 79 ? -14.870 -3.969 -1.285 1.00 61.22 79 ASP A CA 1
ATOM 644 C C . ASP A 1 79 ? -15.496 -5.374 -1.445 1.00 61.22 79 ASP A C 1
ATOM 646 O O . ASP A 1 79 ? -14.985 -6.385 -0.966 1.00 61.22 79 ASP A O 1
ATOM 650 N N . VAL A 1 80 ? -16.494 -5.461 -2.338 1.00 43.12 80 VAL A N 1
ATOM 651 C CA . VAL A 1 80 ? -16.455 -6.487 -3.398 1.00 43.12 80 VAL A CA 1
ATOM 652 C C . VAL A 1 80 ? -15.283 -6.107 -4.304 1.00 43.12 80 VAL A C 1
ATOM 654 O O . VAL A 1 80 ? -15.127 -4.931 -4.623 1.00 43.12 80 VAL A O 1
ATOM 657 N N . VAL A 1 81 ? -14.425 -7.068 -4.645 1.00 43.66 81 VAL A N 1
ATOM 658 C CA . VAL A 1 81 ? -13.236 -6.851 -5.480 1.00 43.66 81 VAL A CA 1
ATOM 659 C C . VAL A 1 81 ? -13.618 -6.052 -6.726 1.00 43.66 81 VAL A C 1
ATOM 661 O O . VAL A 1 81 ? -14.290 -6.579 -7.605 1.00 43.66 81 VAL A O 1
ATOM 664 N N . ASP A 1 82 ? -13.156 -4.810 -6.812 1.00 32.94 82 ASP A N 1
ATOM 665 C CA . ASP A 1 82 ? -12.947 -4.173 -8.100 1.00 32.94 82 ASP A CA 1
ATOM 666 C C . ASP A 1 82 ? -11.475 -3.789 -8.175 1.00 32.94 82 ASP A C 1
ATOM 668 O O . ASP A 1 82 ? -10.976 -2.906 -7.473 1.00 32.94 82 ASP A O 1
ATOM 672 N N . SER A 1 83 ? -10.753 -4.534 -9.000 1.00 37.38 83 SER A N 1
ATOM 673 C CA . SER A 1 83 ? -9.371 -4.269 -9.385 1.00 37.38 83 SER A CA 1
ATOM 674 C C . SER A 1 83 ? -9.316 -3.111 -10.403 1.00 37.38 83 SER A C 1
ATOM 676 O O . SER A 1 83 ? -8.531 -3.163 -11.346 1.00 37.38 83 SER A O 1
ATOM 678 N N . GLY A 1 84 ? -10.177 -2.095 -10.252 1.00 28.36 84 GLY A N 1
ATOM 679 C CA . GLY A 1 84 ? -10.537 -1.103 -11.272 1.00 28.36 84 GLY A CA 1
ATOM 680 C C . GLY A 1 84 ? -11.197 0.156 -10.681 1.00 28.36 84 GLY A C 1
ATOM 681 O O . GLY A 1 84 ? -11.518 0.184 -9.498 1.00 28.36 84 GLY A O 1
ATOM 682 N N . PRO A 1 85 ? -11.294 1.257 -11.449 1.00 38.41 85 PRO A N 1
ATOM 683 C CA . PRO A 1 85 ? -10.902 2.592 -11.002 1.00 38.41 85 PRO A CA 1
ATOM 684 C C . PRO A 1 85 ? -11.960 3.314 -10.164 1.00 38.41 85 PRO A C 1
ATOM 686 O O . PRO A 1 85 ? -13.136 3.399 -10.518 1.00 38.41 85 PRO A O 1
ATOM 689 N N . VAL A 1 86 ? -11.509 3.966 -9.088 1.00 40.88 86 VAL A N 1
ATOM 690 C CA . VAL A 1 86 ? -12.341 4.916 -8.343 1.00 40.88 86 VAL A CA 1
ATOM 691 C C . VAL A 1 86 ? -12.446 6.210 -9.151 1.00 40.88 86 VAL A C 1
ATOM 693 O O . VAL A 1 86 ? -11.445 6.845 -9.478 1.00 40.88 86 VAL A O 1
ATOM 696 N N . GLY A 1 87 ? -13.675 6.584 -9.494 1.00 31.62 87 GLY A N 1
ATOM 697 C CA . GLY A 1 87 ? -13.987 7.704 -10.372 1.00 31.62 87 GLY A CA 1
ATOM 698 C C . GLY A 1 87 ? -13.352 9.051 -9.992 1.00 31.62 87 GLY A C 1
ATOM 699 O O . GLY A 1 87 ? -13.474 9.527 -8.868 1.00 31.62 87 GLY A O 1
ATOM 700 N N . ARG A 1 88 ? -12.768 9.669 -11.030 1.00 37.81 88 ARG A N 1
ATOM 701 C CA . ARG A 1 88 ? -12.476 11.096 -11.281 1.00 37.81 88 ARG A CA 1
ATOM 702 C C . ARG A 1 88 ? -11.847 11.911 -10.145 1.00 37.81 88 ARG A C 1
ATOM 704 O O . ARG A 1 88 ? -12.549 12.609 -9.419 1.00 37.81 88 ARG A O 1
ATOM 711 N N . VAL A 1 89 ? -10.519 12.038 -10.201 1.00 29.95 89 VAL A N 1
ATOM 712 C CA . VAL A 1 89 ? -9.801 13.286 -9.883 1.00 29.95 89 VAL A CA 1
ATOM 713 C C . VAL A 1 89 ? -8.762 13.533 -10.988 1.00 29.95 89 VAL A C 1
ATOM 715 O O . VAL A 1 89 ? -8.216 12.591 -11.550 1.00 29.95 89 VAL A O 1
ATOM 718 N N . ARG A 1 90 ? -8.619 14.802 -11.390 1.00 35.09 90 ARG A N 1
ATOM 719 C CA . ARG A 1 90 ? -7.808 15.290 -12.520 1.00 35.09 90 ARG A CA 1
ATOM 720 C C . ARG A 1 90 ? -6.309 15.119 -12.249 1.00 35.09 90 ARG A C 1
ATOM 722 O O . ARG A 1 90 ? -5.885 15.265 -11.110 1.00 35.09 90 ARG A O 1
ATOM 729 N N . LEU A 1 91 ? -5.566 14.954 -13.351 1.00 35.59 91 LEU A N 1
ATOM 730 C CA . LEU A 1 91 ? -4.300 14.225 -13.528 1.00 35.59 91 LEU A CA 1
ATOM 731 C C . LEU A 1 91 ? -4.567 12.721 -13.487 1.00 35.59 91 LEU A C 1
ATOM 733 O O . LEU A 1 91 ? -5.007 12.211 -12.467 1.00 35.59 91 LEU A O 1
ATOM 737 N N . HIS A 1 92 ? -4.379 12.033 -14.619 1.00 42.81 92 HIS A N 1
ATOM 738 C CA . HIS A 1 92 ? -4.401 10.570 -14.686 1.00 42.81 92 HIS A CA 1
ATOM 739 C C . HIS A 1 92 ? -3.604 10.044 -13.486 1.00 42.81 92 HIS A C 1
ATOM 741 O O . HIS A 1 92 ? -2.407 10.316 -13.403 1.00 42.81 92 HIS A O 1
ATOM 747 N N . SER A 1 93 ? -4.273 9.419 -12.507 1.00 60.41 93 SER A N 1
ATOM 748 C CA . SER A 1 93 ? -3.591 8.916 -11.314 1.00 60.41 93 SER A CA 1
ATOM 749 C C . SER A 1 93 ? -2.473 7.991 -11.775 1.00 60.41 93 SER A C 1
ATOM 751 O O . SER A 1 93 ? -2.618 7.327 -12.803 1.00 60.41 93 SER A O 1
ATOM 753 N N . LEU A 1 94 ? -1.351 7.946 -11.059 1.00 53.06 94 LEU A N 1
ATOM 754 C CA . LEU A 1 94 ? -0.244 7.068 -11.438 1.00 53.06 94 LEU A CA 1
ATOM 755 C C . LEU A 1 94 ? -0.734 5.623 -11.646 1.00 53.06 94 LEU A C 1
ATOM 757 O O . LEU A 1 94 ? -0.301 4.966 -12.578 1.00 53.06 94 LEU A O 1
ATOM 761 N N . ASP A 1 95 ? -1.727 5.181 -10.865 1.00 45.78 95 ASP A N 1
ATOM 762 C CA . ASP A 1 95 ? -2.444 3.915 -11.069 1.00 45.78 95 ASP A CA 1
ATOM 763 C C . ASP A 1 95 ? -3.155 3.806 -12.426 1.00 45.78 95 ASP A C 1
ATOM 765 O O . ASP A 1 95 ? -3.043 2.769 -13.070 1.00 45.78 95 ASP A O 1
ATOM 769 N N . ALA A 1 96 ? -3.865 4.841 -12.884 1.00 52.69 96 ALA A N 1
ATOM 770 C CA . ALA A 1 96 ? -4.498 4.844 -14.204 1.00 52.69 96 ALA A CA 1
ATOM 771 C C . ALA A 1 96 ? -3.453 4.860 -15.329 1.00 52.69 96 ALA A C 1
ATOM 773 O O . ALA A 1 96 ? -3.598 4.131 -16.301 1.00 52.69 96 ALA A O 1
ATOM 774 N N . LEU A 1 97 ? -2.362 5.619 -15.170 1.00 54.62 97 LEU A N 1
ATOM 775 C CA . LEU A 1 97 ? -1.233 5.601 -16.103 1.00 54.62 97 LEU A CA 1
ATOM 776 C C . LEU A 1 97 ? -0.571 4.212 -16.146 1.00 54.62 97 LEU A C 1
ATOM 778 O O . LEU A 1 97 ? -0.253 3.716 -17.220 1.00 54.62 97 LEU A O 1
ATOM 782 N N . CYS A 1 98 ? -0.388 3.565 -14.992 1.00 54.31 98 CYS A N 1
ATOM 783 C CA . CYS A 1 98 ? 0.154 2.212 -14.882 1.00 54.31 98 CYS A CA 1
ATOM 784 C C . CYS A 1 98 ? -0.777 1.171 -15.510 1.00 54.31 98 CYS A C 1
ATOM 786 O O . CYS A 1 98 ? -0.297 0.283 -16.205 1.00 54.31 98 CYS A O 1
ATOM 788 N N . GLN A 1 99 ? -2.091 1.285 -15.304 1.00 53.97 99 GLN A N 1
ATOM 789 C CA . GLN A 1 99 ? -3.095 0.412 -15.921 1.00 53.97 99 GLN A CA 1
ATOM 790 C C . GLN A 1 99 ? -3.184 0.618 -17.436 1.00 53.97 99 GLN A C 1
ATOM 792 O O . GLN A 1 99 ? -3.281 -0.361 -18.172 1.00 53.97 99 GLN A O 1
ATOM 797 N N . ASP A 1 100 ? -3.096 1.861 -17.909 1.00 50.16 100 ASP A N 1
ATOM 798 C CA . ASP A 1 100 ? -3.081 2.192 -19.335 1.00 50.16 100 ASP A CA 1
ATOM 799 C C . ASP A 1 100 ? -1.788 1.713 -19.998 1.00 50.16 100 ASP A C 1
ATOM 801 O O . ASP A 1 100 ? -1.838 1.119 -21.075 1.00 50.16 100 ASP A O 1
ATOM 805 N N . LEU A 1 101 ? -0.631 1.880 -19.348 1.00 51.25 101 LEU A N 1
ATOM 806 C CA . LEU A 1 101 ? 0.611 1.234 -19.773 1.00 51.25 101 LEU A CA 1
ATOM 807 C C . LEU A 1 101 ? 0.404 -0.284 -19.802 1.00 51.25 101 LEU A C 1
ATOM 809 O O . LEU A 1 101 ? 0.640 -0.916 -20.824 1.00 51.25 101 LEU A O 1
ATOM 813 N N . ASP A 1 102 ? -0.139 -0.883 -18.746 1.00 50.09 102 ASP A N 1
ATOM 814 C CA . ASP A 1 102 ? -0.347 -2.325 -18.696 1.00 50.09 102 ASP A CA 1
ATOM 815 C C . ASP A 1 102 ? -1.320 -2.858 -19.767 1.00 50.09 102 ASP A C 1
ATOM 817 O O . ASP A 1 102 ? -1.127 -3.980 -20.241 1.00 50.09 102 ASP A O 1
ATOM 821 N N . GLY A 1 103 ? -2.324 -2.073 -20.168 1.00 48.00 103 GLY A N 1
ATOM 822 C CA . GLY A 1 103 ? -3.348 -2.438 -21.152 1.00 48.00 103 GLY A CA 1
ATOM 823 C C . GLY A 1 103 ? -3.011 -2.103 -22.610 1.00 48.00 103 GLY A C 1
ATOM 824 O O . GLY A 1 103 ? -3.539 -2.749 -23.512 1.00 48.00 103 GLY A O 1
ATOM 825 N N . THR A 1 104 ? -2.131 -1.129 -22.863 1.00 47.12 104 THR A N 1
ATOM 826 C CA . THR A 1 104 ? -1.698 -0.732 -24.224 1.00 47.12 104 THR A CA 1
ATOM 827 C C . THR A 1 104 ? -0.449 -1.467 -24.704 1.00 47.12 104 THR A C 1
ATOM 829 O O . THR A 1 104 ? -0.065 -1.364 -25.871 1.00 47.12 104 THR A O 1
ATOM 832 N N . LEU A 1 105 ? 0.192 -2.223 -23.816 1.00 49.81 105 LEU A N 1
ATOM 833 C CA . LEU A 1 105 ? 1.435 -2.923 -24.098 1.00 49.81 105 LEU A CA 1
ATOM 834 C C . LEU A 1 105 ? 1.203 -4.359 -24.569 1.00 49.81 105 LEU A C 1
ATOM 836 O O . LEU A 1 105 ? 0.183 -4.965 -24.232 1.00 49.81 105 LEU A O 1
ATOM 840 N N . PRO A 1 106 ? 2.162 -4.932 -25.325 1.00 43.88 106 PRO A N 1
ATOM 841 C CA . PRO A 1 106 ? 2.094 -6.324 -25.743 1.00 43.88 106 PRO A CA 1
ATOM 842 C C . PRO A 1 106 ? 1.796 -7.246 -24.547 1.00 43.88 106 PRO A C 1
ATOM 844 O O . PRO A 1 106 ? 2.187 -6.929 -23.411 1.00 43.88 106 PRO A O 1
ATOM 847 N N . PRO A 1 107 ? 1.103 -8.380 -24.785 1.00 53.28 107 PRO A N 1
ATOM 848 C CA . PRO A 1 107 ? 0.730 -9.323 -23.733 1.00 53.28 107 PRO A CA 1
ATOM 849 C C . PRO A 1 107 ? 1.951 -9.674 -22.879 1.00 53.28 107 PRO A C 1
ATOM 851 O O . PRO A 1 107 ? 3.068 -9.663 -23.386 1.00 53.28 107 PRO A O 1
ATOM 854 N N . ARG A 1 108 ? 1.746 -9.992 -21.591 1.00 50.78 108 ARG A N 1
ATOM 855 C CA . ARG A 1 108 ? 2.801 -10.166 -20.562 1.00 50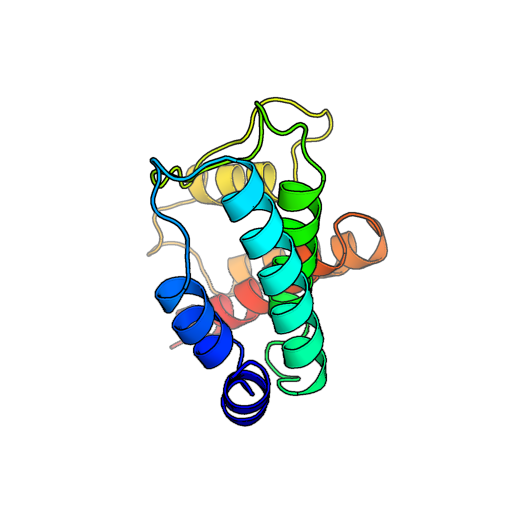.78 108 ARG A CA 1
ATOM 856 C C . ARG A 1 108 ? 4.051 -10.962 -20.997 1.00 50.78 108 ARG A C 1
ATOM 858 O O . ARG A 1 108 ? 5.109 -10.730 -20.436 1.00 50.78 108 ARG A O 1
ATOM 865 N N . GLY A 1 109 ? 3.961 -11.832 -22.007 1.00 50.00 109 GLY A N 1
ATOM 866 C CA . GLY A 1 109 ? 5.096 -12.547 -22.613 1.00 50.00 109 GLY A CA 1
ATOM 867 C C . GLY A 1 109 ? 5.927 -11.787 -23.668 1.00 50.00 109 GLY A C 1
ATOM 868 O O . GLY A 1 109 ? 6.823 -12.384 -24.249 1.00 50.00 109 GLY A O 1
ATOM 869 N N . GLY A 1 110 ? 5.640 -10.511 -23.955 1.00 55.47 110 GLY A N 1
ATOM 870 C CA . GLY A 1 110 ? 6.335 -9.695 -24.965 1.00 55.47 110 GLY A CA 1
ATOM 871 C C . GLY A 1 110 ? 7.106 -8.492 -24.410 1.00 55.47 110 GLY A C 1
ATOM 872 O O . GLY A 1 110 ? 7.662 -7.711 -25.183 1.00 55.47 110 GLY A O 1
ATOM 873 N N . ARG A 1 111 ? 7.129 -8.303 -23.086 1.00 70.75 111 ARG A N 1
ATOM 874 C CA . ARG A 1 111 ? 7.843 -7.189 -22.450 1.00 70.75 111 ARG A CA 1
ATOM 875 C C . ARG A 1 111 ? 9.271 -7.607 -22.141 1.00 70.75 111 ARG A C 1
ATOM 877 O O . ARG A 1 111 ? 9.508 -8.583 -21.439 1.00 70.75 111 ARG A O 1
ATOM 884 N N . SER A 1 112 ? 10.230 -6.872 -22.691 1.00 79.31 112 SER A N 1
ATOM 885 C CA . SER A 1 112 ? 11.644 -7.154 -22.472 1.00 79.31 112 SER A CA 1
ATOM 886 C C . SER A 1 112 ? 12.110 -6.611 -21.124 1.00 79.31 112 SER A C 1
ATOM 888 O O . SER A 1 112 ? 11.551 -5.658 -20.577 1.00 79.31 112 SER A O 1
ATOM 890 N N . ALA A 1 113 ? 13.219 -7.142 -20.618 1.00 83.12 113 ALA A N 1
ATOM 891 C CA . ALA A 1 113 ? 13.880 -6.563 -19.456 1.00 83.12 113 ALA A CA 1
ATOM 892 C C . ALA A 1 113 ? 14.236 -5.073 -19.646 1.00 83.12 113 ALA A C 1
ATOM 894 O O . ALA A 1 113 ? 14.217 -4.310 -18.685 1.00 83.12 113 ALA A O 1
ATOM 895 N N . ALA A 1 114 ? 14.526 -4.642 -20.881 1.00 80.06 114 ALA A N 1
ATOM 896 C CA . ALA A 1 114 ? 14.797 -3.239 -21.199 1.00 80.06 114 ALA A CA 1
ATOM 897 C C . ALA A 1 114 ? 13.562 -2.348 -20.996 1.00 80.06 114 ALA A C 1
ATOM 899 O O . ALA A 1 114 ? 13.687 -1.253 -20.454 1.00 80.06 114 ALA A O 1
ATOM 900 N N . TYR A 1 115 ? 12.373 -2.835 -21.363 1.00 82.00 115 TYR A N 1
ATOM 901 C CA . TYR A 1 115 ? 11.116 -2.136 -21.092 1.00 82.00 115 TYR A CA 1
ATOM 902 C C . TYR A 1 115 ? 10.919 -1.924 -19.582 1.00 82.00 115 TYR A C 1
ATOM 904 O O . TYR A 1 115 ? 10.684 -0.804 -19.133 1.00 82.00 115 TYR A O 1
ATOM 912 N N . HIS A 1 116 ? 11.088 -2.980 -18.785 1.00 83.06 116 HIS A N 1
ATOM 913 C CA . HIS A 1 116 ? 10.890 -2.899 -17.339 1.00 83.06 116 HIS A CA 1
ATOM 914 C C . HIS A 1 116 ? 11.925 -1.994 -16.647 1.00 83.06 116 HIS A C 1
ATOM 916 O O . HIS A 1 116 ? 11.587 -1.287 -15.698 1.00 83.06 116 HIS A O 1
ATOM 922 N N . LEU A 1 117 ? 13.165 -1.941 -17.145 1.00 84.56 117 LEU A N 1
ATOM 923 C CA . LEU A 1 117 ? 14.163 -0.981 -16.663 1.00 84.56 117 LEU A CA 1
ATOM 924 C C . LEU A 1 117 ? 13.778 0.469 -16.990 1.00 84.56 117 LEU A C 1
ATOM 926 O O . LEU A 1 117 ? 13.860 1.318 -16.106 1.00 84.56 117 LEU A O 1
ATOM 930 N N . ALA A 1 118 ? 13.284 0.744 -18.200 1.00 79.81 118 ALA A N 1
ATOM 931 C CA . ALA A 1 118 ? 12.816 2.081 -18.570 1.00 79.81 118 ALA A CA 1
ATOM 932 C C . ALA A 1 118 ? 11.635 2.539 -17.693 1.00 79.81 118 ALA A C 1
ATOM 934 O O . ALA A 1 118 ? 11.602 3.679 -17.230 1.00 79.81 118 ALA A O 1
ATOM 935 N N . CYS A 1 119 ? 10.693 1.640 -17.392 1.00 81.44 119 CYS A N 1
ATOM 936 C CA . CYS A 1 119 ? 9.624 1.919 -16.432 1.00 81.44 119 CYS A CA 1
ATOM 937 C C . CYS A 1 119 ? 10.170 2.199 -15.029 1.00 81.44 119 CYS A C 1
ATOM 939 O O . CYS A 1 119 ? 9.736 3.154 -14.386 1.00 81.44 119 CYS A O 1
ATOM 941 N N . ALA A 1 120 ? 11.142 1.411 -14.561 1.00 87.19 120 ALA A N 1
ATOM 942 C CA . ALA A 1 120 ? 11.752 1.628 -13.254 1.00 87.19 120 ALA A CA 1
ATOM 943 C C . ALA A 1 120 ? 12.408 3.012 -13.129 1.00 87.19 120 ALA A C 1
ATOM 945 O O . ALA A 1 120 ? 12.281 3.655 -12.087 1.00 87.19 120 ALA A O 1
ATOM 946 N N . GLU A 1 121 ? 13.096 3.469 -14.176 1.00 86.69 121 GLU A N 1
ATOM 947 C CA . GLU A 1 121 ? 13.707 4.801 -14.228 1.00 86.69 121 GLU A CA 1
ATOM 948 C C . GLU A 1 121 ? 12.652 5.907 -14.237 1.00 86.69 121 GLU A C 1
ATOM 950 O O . GLU A 1 121 ? 12.732 6.831 -13.427 1.00 86.69 121 GLU A O 1
ATOM 955 N N . LEU A 1 122 ? 11.626 5.781 -15.084 1.00 85.06 122 LEU A N 1
ATOM 956 C CA . LEU A 1 122 ? 10.531 6.747 -15.153 1.00 85.06 122 LEU A CA 1
ATOM 957 C C . LEU A 1 122 ? 9.860 6.920 -13.785 1.00 85.06 122 LEU A C 1
ATOM 959 O O . LEU A 1 122 ? 9.710 8.041 -13.305 1.00 85.06 122 LEU A O 1
ATOM 963 N N . PHE A 1 123 ? 9.493 5.818 -13.128 1.00 84.31 123 PHE A N 1
ATOM 964 C CA . PHE A 1 123 ? 8.846 5.878 -11.819 1.00 84.31 123 PHE A CA 1
ATOM 965 C C . PHE A 1 123 ? 9.781 6.380 -10.715 1.00 84.31 123 PHE A C 1
ATOM 967 O O . PHE A 1 123 ? 9.329 7.079 -9.808 1.00 84.31 123 PHE A O 1
ATOM 974 N N . ALA A 1 124 ? 11.086 6.097 -10.797 1.00 85.12 124 ALA A N 1
ATOM 975 C CA . ALA A 1 124 ? 12.056 6.676 -9.873 1.00 85.12 124 ALA A CA 1
ATOM 976 C C . ALA A 1 124 ? 12.088 8.208 -9.988 1.00 85.12 124 ALA A C 1
ATOM 978 O O . ALA A 1 124 ? 11.985 8.883 -8.965 1.00 85.12 124 ALA A O 1
ATOM 979 N N . VAL A 1 125 ? 12.120 8.751 -11.209 1.00 82.62 125 VAL A N 1
ATOM 980 C CA . VAL A 1 125 ? 12.057 10.203 -11.452 1.00 82.62 125 VAL A CA 1
ATOM 981 C C . VAL A 1 125 ? 10.733 10.790 -10.964 1.00 82.62 125 VAL A C 1
ATOM 983 O O . VAL A 1 125 ? 10.725 11.797 -10.259 1.00 82.62 125 VAL A O 1
ATOM 986 N N . VAL A 1 126 ? 9.603 10.145 -11.274 1.00 80.19 126 VAL A N 1
ATOM 987 C CA . VAL A 1 126 ? 8.290 10.608 -10.798 1.00 80.19 126 VAL A CA 1
ATOM 988 C C . VAL A 1 126 ? 8.252 10.673 -9.273 1.00 80.19 126 VAL A C 1
ATOM 990 O O . VAL A 1 126 ? 7.734 11.644 -8.732 1.00 80.19 126 VAL A O 1
ATOM 993 N N . SER A 1 127 ? 8.861 9.710 -8.574 1.00 82.06 127 SER A N 1
ATOM 994 C CA . SER A 1 127 ? 8.898 9.722 -7.107 1.00 82.06 127 SER A CA 1
ATOM 995 C C . SER A 1 127 ? 9.638 10.922 -6.508 1.00 82.06 127 SER A C 1
ATOM 997 O O . SER A 1 127 ? 9.402 11.270 -5.355 1.00 82.06 127 SER A O 1
ATOM 999 N N . GLU A 1 128 ? 10.544 11.549 -7.256 1.00 83.94 128 GLU A N 1
ATOM 1000 C CA . GLU A 1 128 ? 11.299 12.720 -6.797 1.00 83.94 128 GLU A CA 1
ATOM 1001 C C . GLU A 1 128 ? 10.538 14.026 -7.043 1.00 83.94 128 GLU A C 1
ATOM 1003 O O . GLU A 1 128 ? 10.706 14.995 -6.304 1.00 83.94 128 GLU A O 1
ATOM 1008 N N . ILE A 1 129 ? 9.685 14.047 -8.068 1.00 78.19 129 ILE A N 1
ATOM 1009 C CA . ILE A 1 129 ? 8.940 15.235 -8.493 1.00 78.19 129 ILE A CA 1
ATOM 1010 C C . ILE A 1 129 ? 7.574 15.293 -7.803 1.00 78.19 129 ILE A C 1
ATOM 1012 O O . ILE A 1 129 ? 7.139 16.353 -7.347 1.00 78.19 129 ILE A O 1
ATOM 1016 N N . ASP A 1 130 ? 6.890 14.155 -7.715 1.00 77.06 130 ASP A N 1
ATOM 1017 C CA . ASP A 1 130 ? 5.553 14.053 -7.153 1.00 77.06 130 ASP A CA 1
ATOM 1018 C C . ASP A 1 130 ? 5.601 13.544 -5.713 1.00 77.06 130 ASP A C 1
ATOM 1020 O O . ASP A 1 130 ? 5.524 12.348 -5.427 1.00 77.06 130 ASP A O 1
ATOM 1024 N N . ARG A 1 131 ? 5.688 14.495 -4.781 1.00 72.00 131 ARG A N 1
ATOM 1025 C CA . ARG A 1 131 ? 5.664 14.208 -3.342 1.00 72.00 131 ARG A CA 1
ATOM 1026 C C . ARG A 1 131 ? 4.363 13.558 -2.862 1.00 72.00 131 ARG A C 1
ATOM 1028 O O . ARG A 1 131 ? 4.368 12.973 -1.787 1.00 72.00 131 ARG A O 1
ATOM 1035 N N . PHE A 1 132 ? 3.256 13.713 -3.596 1.00 69.38 132 PHE A N 1
ATOM 1036 C CA . PHE A 1 132 ? 1.961 13.155 -3.201 1.00 69.38 132 PHE A CA 1
ATOM 1037 C C . PHE A 1 132 ? 1.843 11.687 -3.603 1.00 69.38 132 PHE A C 1
ATOM 1039 O O . PHE A 1 132 ? 1.239 10.914 -2.875 1.00 69.38 132 PHE A O 1
ATOM 1046 N N . ASN A 1 133 ? 2.468 11.299 -4.716 1.00 72.00 133 ASN A N 1
ATOM 1047 C CA . ASN A 1 133 ? 2.505 9.915 -5.190 1.00 72.00 133 ASN A CA 1
ATOM 1048 C C . ASN A 1 133 ? 3.873 9.250 -4.952 1.00 72.00 133 ASN A C 1
ATOM 1050 O O . ASN A 1 133 ? 4.213 8.272 -5.616 1.00 72.00 133 ASN A O 1
ATOM 1054 N N . HIS A 1 134 ? 4.675 9.767 -4.015 1.00 82.75 134 HIS A N 1
ATOM 1055 C CA . HIS A 1 134 ? 6.063 9.348 -3.812 1.00 82.75 134 HIS A CA 1
ATOM 1056 C C . HIS A 1 134 ? 6.200 7.840 -3.558 1.00 82.75 134 HIS A C 1
ATOM 1058 O O . HIS A 1 134 ? 6.936 7.155 -4.273 1.00 82.75 134 HIS A O 1
ATOM 1064 N N . HIS A 1 135 ? 5.481 7.304 -2.565 1.00 79.50 135 HIS A N 1
ATOM 1065 C CA . HIS A 1 135 ? 5.595 5.890 -2.200 1.00 79.50 135 HIS A CA 1
ATOM 1066 C C . HIS A 1 135 ? 4.984 4.970 -3.253 1.00 79.50 135 HIS A C 1
ATOM 1068 O O . HIS A 1 135 ? 5.536 3.908 -3.533 1.00 79.50 135 HIS A O 1
ATOM 1074 N N . GLN A 1 136 ? 3.913 5.410 -3.912 1.00 78.88 136 GLN A N 1
ATOM 1075 C CA . GLN A 1 136 ? 3.336 4.710 -5.056 1.00 78.88 136 GLN A CA 1
ATOM 1076 C C . GLN A 1 136 ? 4.328 4.617 -6.224 1.00 78.88 136 GLN A C 1
ATOM 1078 O O . GLN A 1 136 ? 4.549 3.540 -6.775 1.00 78.88 136 GLN A O 1
ATOM 1083 N N . ALA A 1 137 ? 4.976 5.725 -6.579 1.00 77.44 137 ALA A N 1
ATOM 1084 C CA . ALA A 1 137 ? 5.982 5.757 -7.631 1.00 77.44 137 ALA A CA 1
ATOM 1085 C C . ALA A 1 137 ? 7.211 4.909 -7.261 1.00 77.44 137 ALA A C 1
ATOM 1087 O O . ALA A 1 137 ? 7.694 4.133 -8.083 1.00 77.44 137 ALA A O 1
ATOM 1088 N N . ARG A 1 138 ? 7.675 4.958 -6.005 1.00 86.94 138 ARG A N 1
ATOM 1089 C CA . ARG A 1 138 ? 8.748 4.073 -5.519 1.00 86.94 138 ARG A CA 1
ATOM 1090 C C . ARG A 1 138 ? 8.364 2.599 -5.604 1.00 86.94 138 ARG A C 1
ATOM 1092 O O . ARG A 1 138 ? 9.158 1.806 -6.106 1.00 86.94 138 ARG A O 1
ATOM 1099 N N . TYR A 1 139 ? 7.146 2.246 -5.199 1.00 85.38 139 TYR A N 1
ATOM 1100 C CA . TYR A 1 139 ? 6.620 0.892 -5.338 1.00 85.38 139 TYR A CA 1
ATOM 1101 C C . TYR A 1 139 ? 6.667 0.410 -6.795 1.00 85.38 139 TYR A C 1
ATOM 1103 O O . TYR A 1 139 ? 7.224 -0.654 -7.070 1.00 85.38 139 TYR A O 1
ATOM 1111 N N . TYR A 1 140 ? 6.146 1.193 -7.745 1.00 82.25 140 TYR A N 1
ATOM 1112 C CA . TYR A 1 140 ? 6.161 0.805 -9.159 1.00 82.25 140 TYR A CA 1
ATOM 1113 C C . TYR A 1 140 ? 7.574 0.748 -9.748 1.00 82.25 140 TYR A C 1
ATOM 1115 O O . TYR A 1 140 ? 7.845 -0.114 -10.590 1.00 82.25 140 TYR A O 1
ATOM 1123 N N . ALA A 1 141 ? 8.495 1.597 -9.282 1.00 86.12 141 ALA A N 1
ATOM 1124 C CA . ALA A 1 141 ? 9.902 1.505 -9.656 1.00 86.12 141 ALA A CA 1
ATOM 1125 C C . ALA A 1 141 ? 10.520 0.178 -9.185 1.00 86.12 141 ALA A C 1
ATOM 1127 O O . ALA A 1 141 ? 11.145 -0.531 -9.974 1.00 86.12 141 ALA A O 1
ATOM 1128 N N . ASP A 1 142 ? 10.307 -0.192 -7.921 1.00 87.44 142 ASP A N 1
ATOM 1129 C CA . ASP A 1 142 ? 10.840 -1.424 -7.333 1.00 87.44 142 ASP A CA 1
ATOM 1130 C C . ASP A 1 142 ? 10.217 -2.674 -7.964 1.00 87.44 142 ASP A C 1
ATOM 1132 O O . ASP A 1 142 ? 10.937 -3.611 -8.317 1.00 87.44 142 ASP A O 1
ATOM 1136 N N . LYS A 1 143 ? 8.901 -2.661 -8.204 1.00 84.56 143 LYS A N 1
ATOM 1137 C CA . LYS A 1 143 ? 8.193 -3.713 -8.943 1.00 84.56 143 LYS A CA 1
ATOM 1138 C C . LYS A 1 143 ? 8.766 -3.889 -10.349 1.00 84.56 143 LYS A C 1
ATOM 1140 O O . LYS A 1 143 ? 9.140 -4.997 -10.714 1.00 84.56 143 LYS A O 1
ATOM 1145 N N . SER A 1 144 ? 8.933 -2.799 -11.098 1.00 84.94 144 SER A N 1
ATOM 1146 C CA . SER A 1 144 ? 9.484 -2.856 -12.458 1.00 84.94 144 SER A CA 1
ATOM 1147 C C . SER A 1 144 ? 10.915 -3.414 -12.471 1.00 84.94 144 SER A C 1
ATOM 1149 O O . SER A 1 144 ? 11.272 -4.188 -13.354 1.00 84.94 144 SER A O 1
ATOM 1151 N N . ARG A 1 145 ? 11.741 -3.111 -11.458 1.00 88.56 145 ARG A N 1
ATOM 1152 C CA . ARG A 1 145 ? 13.077 -3.727 -11.319 1.00 88.56 145 ARG A CA 1
ATOM 1153 C C . ARG A 1 145 ? 13.011 -5.234 -11.080 1.00 88.56 145 ARG A C 1
ATOM 1155 O O . ARG A 1 145 ? 13.894 -5.939 -11.566 1.00 88.56 145 ARG A O 1
ATOM 1162 N N . ARG A 1 146 ? 12.025 -5.727 -10.321 1.00 86.50 146 ARG A N 1
ATOM 1163 C CA . ARG A 1 146 ? 11.818 -7.170 -10.104 1.00 86.50 146 ARG A CA 1
ATOM 1164 C C . ARG A 1 146 ? 11.404 -7.856 -11.402 1.00 86.50 146 ARG A C 1
ATOM 1166 O O . ARG A 1 146 ? 12.103 -8.771 -11.827 1.00 86.50 146 ARG A O 1
ATOM 1173 N N . ASP A 1 147 ? 10.401 -7.317 -12.089 1.00 83.94 147 ASP A N 1
ATOM 1174 C CA . ASP A 1 147 ? 9.932 -7.839 -13.378 1.00 83.94 147 ASP A CA 1
ATOM 1175 C C . ASP A 1 147 ? 11.070 -7.877 -14.422 1.00 83.94 147 ASP A C 1
ATOM 1177 O O . ASP A 1 147 ? 11.223 -8.846 -15.164 1.00 83.94 147 ASP A O 1
ATOM 1181 N N . ALA A 1 148 ? 11.950 -6.865 -14.442 1.00 85.31 148 ALA A N 1
ATOM 1182 C CA . ALA A 1 148 ? 13.125 -6.847 -15.319 1.00 85.31 148 ALA A CA 1
ATOM 1183 C C . ALA A 1 148 ? 14.126 -7.980 -15.036 1.00 85.31 148 ALA A C 1
ATOM 1185 O O . ALA A 1 148 ? 14.814 -8.425 -15.955 1.00 85.31 148 ALA A O 1
ATOM 1186 N N . ARG A 1 149 ? 14.268 -8.406 -13.773 1.00 87.81 149 ARG A N 1
ATOM 1187 C CA . ARG A 1 149 ? 15.143 -9.529 -13.390 1.00 87.81 149 ARG A CA 1
ATOM 1188 C C . ARG A 1 149 ? 14.523 -10.855 -13.812 1.00 87.81 149 ARG A C 1
ATOM 1190 O O . ARG A 1 149 ? 15.241 -11.700 -14.330 1.00 87.81 149 ARG A O 1
ATOM 1197 N N . GLU A 1 150 ? 13.212 -10.996 -13.637 1.00 84.94 150 GLU A N 1
ATOM 1198 C CA . GLU A 1 150 ? 12.457 -12.189 -14.030 1.00 84.94 150 GLU A CA 1
ATOM 1199 C C . GLU A 1 150 ? 12.430 -12.368 -15.554 1.00 84.94 150 GLU A C 1
ATOM 1201 O O . GLU A 1 150 ? 12.628 -13.472 -16.037 1.00 84.94 150 GLU A O 1
ATOM 1206 N N . ALA A 1 151 ? 12.309 -11.284 -16.327 1.00 77.56 151 ALA A N 1
ATOM 1207 C CA . ALA A 1 151 ? 12.334 -11.328 -17.793 1.00 77.56 151 ALA A CA 1
ATOM 1208 C C . ALA A 1 151 ? 13.722 -11.623 -18.410 1.00 77.56 151 ALA A C 1
ATOM 1210 O O . ALA A 1 151 ? 13.828 -11.771 -19.628 1.00 77.56 151 ALA A O 1
ATOM 1211 N N . LYS A 1 152 ? 14.800 -11.642 -17.608 1.00 64.44 152 LYS A N 1
ATOM 1212 C CA . LYS A 1 152 ? 16.154 -12.053 -18.039 1.00 64.44 152 LYS A CA 1
ATOM 1213 C C . LYS A 1 152 ? 16.464 -13.525 -17.738 1.00 64.44 152 LYS A C 1
ATOM 1215 O O . LYS A 1 152 ? 17.494 -13.998 -18.218 1.00 64.44 152 LYS A O 1
ATOM 1220 N N . ALA A 1 153 ? 15.652 -14.182 -16.907 1.00 57.38 153 ALA A N 1
ATOM 1221 C CA . ALA A 1 153 ? 15.824 -15.569 -16.473 1.00 57.38 153 ALA A CA 1
ATOM 1222 C C . ALA A 1 153 ? 15.115 -16.538 -17.428 1.00 57.38 153 ALA A C 1
ATOM 1224 O O . ALA A 1 153 ? 15.653 -17.653 -17.604 1.00 57.38 153 ALA A O 1
#

Organism: NCBI:txid155976